Protein AF-A0A9E4HTD2-F1 (afdb_monomer_lite)

Secondary structure (DSSP, 8-state):
-------GGG-GGG--------PBPSSTT--SB--EEEES-SS-TT-EEEE-HHHHHHHHHTT-

Sequence (64 aa):
MKKHTIYTADIPFLRQEPLVEERTCAKPGCTENGDYKAPRSSRDVRDYIWFCLEHVREYNKSWN

pLDDT: mean 80.52, std 13.44, range [48.47, 95.0]

Radius of gyration: 19.6 Å; chains: 1; bounding box: 26×64×24 Å

Structure (mmCIF, N/CA/C/O backbone):
data_AF-A0A9E4HTD2-F1
#
_entry.id   AF-A0A9E4HTD2-F1
#
loop_
_atom_site.group_PDB
_atom_site.id
_atom_site.type_symbol
_atom_site.label_atom_id
_atom_site.label_alt_id
_atom_site.label_comp_id
_atom_site.label_asym_id
_atom_site.label_entity_id
_atom_site.label_seq_id
_atom_site.pdbx_PDB_ins_code
_atom_site.Cartn_x
_atom_site.Cartn_y
_atom_site.Cartn_z
_atom_site.occupancy
_atom_site.B_iso_or_equiv
_atom_site.auth_seq_id
_atom_site.auth_comp_id
_atom_site.auth_asym_id
_atom_site.auth_atom_id
_atom_site.pdbx_PDB_model_num
ATOM 1 N N . MET A 1 1 ? 3.505 50.738 5.919 1.00 49.22 1 MET A N 1
ATOM 2 C CA . MET A 1 1 ? 2.867 49.616 5.192 1.00 49.22 1 MET A CA 1
ATOM 3 C C . MET A 1 1 ? 3.047 48.359 6.036 1.00 49.22 1 MET A C 1
ATOM 5 O O . MET A 1 1 ? 4.161 47.858 6.124 1.00 49.22 1 MET A O 1
ATOM 9 N N . LYS A 1 2 ? 2.016 47.935 6.780 1.00 48.47 2 LYS A N 1
ATOM 10 C CA . LYS A 1 2 ? 2.113 46.768 7.674 1.00 48.47 2 LYS A CA 1
AT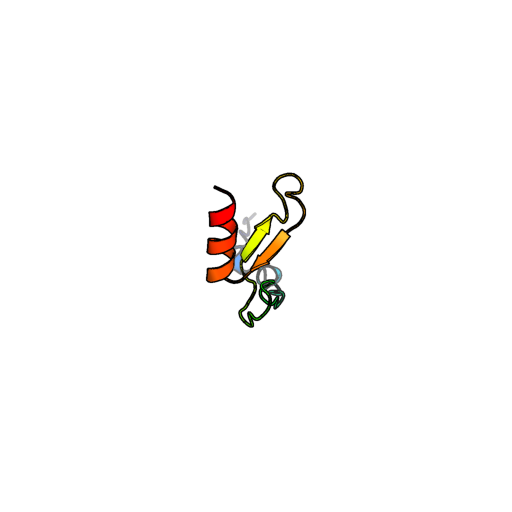OM 11 C C . LYS A 1 2 ? 2.015 45.509 6.813 1.00 48.47 2 LYS A C 1
ATOM 13 O O . LYS A 1 2 ? 1.016 45.321 6.128 1.00 48.47 2 LYS A O 1
ATOM 18 N N . LYS A 1 3 ? 3.076 44.704 6.793 1.00 53.44 3 LYS A N 1
ATOM 19 C CA . LYS A 1 3 ? 3.105 43.425 6.081 1.00 53.44 3 LYS A CA 1
ATOM 20 C C . LYS A 1 3 ? 2.157 42.486 6.826 1.00 53.44 3 LYS A C 1
ATOM 22 O O . LYS A 1 3 ? 2.461 42.086 7.945 1.00 53.44 3 LYS A O 1
ATOM 27 N N . HIS A 1 4 ? 0.983 42.224 6.261 1.00 62.88 4 HIS A N 1
ATOM 28 C CA . HIS A 1 4 ? 0.082 41.211 6.797 1.00 62.88 4 HIS A CA 1
ATOM 29 C C . HIS A 1 4 ? 0.662 39.843 6.445 1.00 62.88 4 HIS A C 1
ATOM 31 O O . HIS A 1 4 ? 0.572 39.390 5.307 1.00 62.88 4 HIS A O 1
ATOM 37 N N . THR A 1 5 ? 1.319 39.222 7.420 1.00 72.31 5 THR A N 1
ATOM 38 C CA . THR A 1 5 ? 1.733 37.824 7.340 1.00 72.31 5 THR A CA 1
ATOM 39 C C . THR A 1 5 ? 0.481 36.975 7.510 1.00 72.31 5 THR A C 1
ATOM 41 O O . THR A 1 5 ? -0.067 36.907 8.606 1.00 72.31 5 THR A O 1
ATOM 44 N N . ILE A 1 6 ? -0.008 36.386 6.421 1.00 69.94 6 ILE A N 1
ATOM 45 C CA . ILE A 1 6 ? -1.093 35.404 6.479 1.00 69.94 6 ILE A CA 1
ATOM 46 C C . ILE A 1 6 ? -0.452 34.071 6.867 1.00 69.94 6 ILE A C 1
ATOM 48 O O . ILE A 1 6 ? 0.468 33.612 6.186 1.00 69.94 6 ILE A O 1
ATOM 52 N N . TYR A 1 7 ? -0.877 33.490 7.989 1.00 70.38 7 TYR A N 1
ATOM 53 C CA . TYR A 1 7 ? -0.396 32.182 8.418 1.00 70.38 7 TYR A CA 1
ATOM 54 C C . TYR A 1 7 ? -1.108 31.095 7.612 1.00 70.38 7 TYR A C 1
ATOM 56 O O . TYR A 1 7 ? -2.278 31.215 7.259 1.00 70.38 7 TYR A O 1
ATOM 64 N N . THR A 1 8 ? -0.407 30.000 7.326 1.00 63.59 8 THR A N 1
ATOM 65 C CA . THR A 1 8 ? -0.934 28.860 6.556 1.00 63.59 8 THR A CA 1
ATOM 66 C C . THR A 1 8 ? -2.194 28.237 7.168 1.00 63.59 8 THR A C 1
ATOM 68 O O . THR A 1 8 ? -2.961 27.607 6.450 1.00 63.59 8 THR A O 1
ATOM 71 N N . ALA A 1 9 ? -2.458 28.447 8.459 1.00 63.88 9 ALA A N 1
ATOM 72 C CA . ALA A 1 9 ? -3.685 28.004 9.120 1.00 63.88 9 ALA A CA 1
ATOM 73 C C . ALA A 1 9 ? -4.948 28.803 8.718 1.00 63.88 9 ALA A C 1
ATOM 75 O O . ALA A 1 9 ? -6.051 28.289 8.883 1.00 63.88 9 ALA A O 1
ATOM 76 N N . ASP A 1 10 ? -4.803 30.014 8.162 1.00 67.38 10 ASP A N 1
ATOM 77 C CA . ASP A 1 10 ? -5.920 30.900 7.786 1.00 67.38 10 ASP A CA 1
ATOM 78 C C . ASP A 1 10 ? -6.434 30.663 6.351 1.00 67.38 10 ASP A C 1
ATOM 80 O O . ASP A 1 10 ? -7.355 31.345 5.900 1.00 67.38 10 ASP A O 1
ATOM 84 N N . ILE A 1 11 ? -5.848 29.714 5.606 1.00 72.44 11 ILE A N 1
ATOM 85 C CA . ILE A 1 11 ? -6.275 29.366 4.243 1.00 72.44 11 ILE A CA 1
ATOM 86 C C . ILE A 1 11 ? -7.179 28.120 4.303 1.00 72.44 11 ILE A C 1
ATOM 88 O O . ILE A 1 11 ? -6.668 26.996 4.309 1.00 72.44 11 ILE A O 1
ATOM 92 N N . PRO A 1 12 ? -8.521 28.276 4.299 1.00 63.97 12 PRO A N 1
ATOM 93 C CA . PRO A 1 12 ? -9.468 27.161 4.434 1.00 63.97 12 PRO A CA 1
ATOM 94 C C . PRO A 1 12 ? -9.348 26.080 3.346 1.00 63.97 12 PRO A C 1
ATOM 96 O O . PRO A 1 12 ? -9.797 24.957 3.547 1.00 63.97 12 PRO A O 1
ATOM 99 N N . PHE A 1 13 ? -8.705 26.378 2.214 1.00 60.78 13 PHE A N 1
ATOM 100 C CA . PHE A 1 13 ? -8.495 25.436 1.109 1.00 60.78 13 PHE A CA 1
ATOM 101 C C . PHE A 1 13 ? -7.410 24.377 1.373 1.00 60.78 13 PHE A C 1
ATOM 103 O O . PHE A 1 13 ? -7.357 23.377 0.666 1.00 60.78 13 PHE A O 1
ATOM 110 N N . LEU A 1 14 ? -6.542 24.562 2.376 1.00 66.19 14 LEU A N 1
ATOM 111 C CA . LEU A 1 14 ? -5.415 23.650 2.626 1.00 66.19 14 LEU A CA 1
ATOM 112 C C . LEU A 1 14 ? -5.804 22.360 3.361 1.00 66.19 14 LEU A C 1
ATOM 114 O O . LEU A 1 14 ? -4.983 21.456 3.494 1.00 66.19 14 LEU A O 1
ATOM 118 N N . ARG A 1 15 ? -7.056 22.242 3.811 1.00 63.44 15 ARG A N 1
ATOM 119 C CA . ARG A 1 15 ? -7.588 21.043 4.465 1.00 63.44 15 ARG A CA 1
ATOM 120 C C . ARG A 1 15 ? -8.326 20.166 3.455 1.00 63.44 15 ARG A C 1
ATOM 122 O O . ARG A 1 15 ? -9.509 19.890 3.606 1.00 63.44 15 ARG A O 1
ATOM 129 N N . GLN A 1 16 ? -7.647 19.785 2.380 1.00 68.25 16 GLN A N 1
ATOM 130 C CA . GLN A 1 16 ? -8.170 18.753 1.490 1.00 68.25 16 GLN A CA 1
ATOM 131 C C . GLN A 1 16 ? -7.798 17.409 2.096 1.00 68.25 16 GLN A C 1
ATOM 133 O O . GLN A 1 16 ? -6.642 16.995 2.030 1.00 68.25 16 GLN A O 1
ATOM 138 N N . GLU A 1 17 ? -8.763 16.759 2.745 1.00 66.31 17 GLU A N 1
ATOM 139 C CA . GLU A 1 17 ? -8.585 15.368 3.142 1.00 66.31 17 GLU A CA 1
ATOM 140 C C . GLU A 1 17 ? -8.463 14.541 1.857 1.00 66.31 17 GLU A C 1
ATOM 142 O O . GLU A 1 17 ? -9.348 14.624 0.997 1.00 66.31 17 GLU A O 1
ATOM 147 N N . PRO A 1 18 ? -7.343 13.825 1.652 1.00 67.38 18 PRO A N 1
ATOM 148 C CA . PRO A 1 18 ? -7.182 13.025 0.455 1.00 67.38 18 PRO A CA 1
ATOM 149 C C . PRO A 1 18 ? -8.292 11.979 0.446 1.00 67.38 18 PRO A C 1
ATOM 151 O O . PRO A 1 18 ? -8.496 11.281 1.438 1.00 67.38 18 PRO A O 1
ATOM 154 N N . LEU A 1 19 ? -9.013 11.884 -0.671 1.00 61.91 19 LEU A N 1
ATOM 155 C CA . LEU A 1 19 ? -9.952 10.796 -0.914 1.00 61.91 19 LEU A CA 1
ATOM 156 C C . LEU A 1 19 ? -9.121 9.514 -0.975 1.00 61.91 19 LEU A C 1
ATOM 158 O O . LEU A 1 19 ? -8.525 9.198 -2.004 1.00 61.91 19 LEU A O 1
ATOM 162 N N . VAL A 1 20 ? -8.990 8.842 0.168 1.00 62.50 20 VAL A N 1
ATOM 163 C CA . VAL A 1 20 ? -8.315 7.553 0.261 1.00 62.50 20 VAL A CA 1
ATOM 164 C C . VAL A 1 20 ? -9.164 6.594 -0.554 1.00 62.50 20 VAL A C 1
ATOM 166 O O . VAL A 1 20 ? -10.285 6.268 -0.181 1.00 62.50 20 VAL A O 1
ATOM 169 N N . GLU A 1 21 ? -8.669 6.224 -1.730 1.00 68.94 21 GLU A N 1
ATOM 170 C CA . GLU A 1 21 ? -9.329 5.222 -2.551 1.00 68.94 21 GLU A CA 1
ATOM 171 C C . GLU A 1 21 ? -9.335 3.907 -1.768 1.00 68.94 21 GLU A C 1
ATOM 173 O O . GLU A 1 21 ? -8.279 3.303 -1.568 1.00 68.94 21 GLU A O 1
ATOM 178 N N . GLU A 1 22 ? -10.516 3.487 -1.310 1.00 71.00 22 GLU A N 1
ATOM 179 C CA . GLU A 1 22 ? -10.734 2.209 -0.635 1.00 71.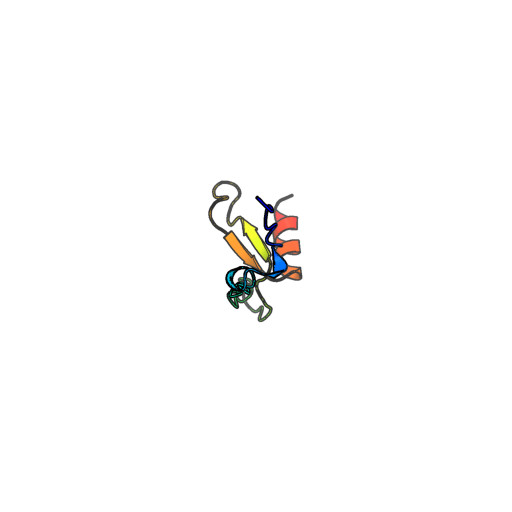00 22 GLU A CA 1
ATOM 180 C C . GLU A 1 22 ? -10.469 1.076 -1.632 1.00 71.00 22 GLU A C 1
ATOM 182 O O . GLU A 1 22 ? -11.327 0.654 -2.409 1.00 71.00 22 GLU A O 1
ATOM 187 N N . ARG A 1 23 ? -9.215 0.631 -1.668 1.00 85.69 23 ARG A N 1
ATOM 188 C CA . ARG A 1 23 ? -8.752 -0.478 -2.495 1.00 85.69 23 ARG A CA 1
ATOM 189 C C . ARG A 1 23 ? -8.665 -1.721 -1.631 1.00 85.69 23 ARG A C 1
ATOM 191 O O . ARG A 1 23 ? -8.211 -1.659 -0.495 1.00 85.69 23 ARG A O 1
ATOM 198 N N . THR A 1 24 ? -9.027 -2.870 -2.184 1.00 91.75 24 THR A N 1
ATOM 199 C CA . THR A 1 24 ? -8.795 -4.163 -1.536 1.00 91.75 24 THR A CA 1
ATOM 200 C C . THR A 1 24 ? -7.416 -4.702 -1.894 1.00 91.75 24 THR A C 1
ATOM 202 O O . THR A 1 24 ? -6.869 -4.413 -2.962 1.00 91.75 24 THR A O 1
ATOM 205 N N . CYS A 1 25 ? -6.862 -5.531 -1.018 1.00 94.31 25 CYS A N 1
ATOM 206 C CA . CYS A 1 25 ? -5.646 -6.278 -1.294 1.00 94.31 25 CYS A CA 1
ATOM 207 C C . CYS A 1 25 ? -5.787 -7.108 -2.583 1.00 94.31 25 CYS A C 1
ATOM 209 O O . CYS A 1 25 ? -6.768 -7.821 -2.777 1.00 94.31 25 CYS A O 1
ATOM 211 N N . ALA A 1 26 ? -4.778 -7.063 -3.453 1.00 92.25 26 ALA A N 1
ATOM 212 C CA . ALA A 1 26 ? -4.770 -7.818 -4.704 1.00 92.25 26 ALA A CA 1
ATOM 213 C C . ALA A 1 26 ? -4.503 -9.326 -4.528 1.00 92.25 26 ALA A C 1
ATOM 215 O O . ALA A 1 26 ? -4.558 -10.077 -5.504 1.00 92.25 26 ALA A O 1
ATOM 216 N N . LYS A 1 27 ? -4.183 -9.795 -3.313 1.00 91.12 27 LYS A N 1
ATOM 217 C CA . LYS A 1 27 ? -3.986 -11.227 -3.056 1.00 91.12 27 LYS A CA 1
ATOM 218 C C . LYS A 1 27 ? -5.333 -11.961 -3.186 1.00 91.12 27 LYS A C 1
ATOM 220 O O . LYS A 1 27 ? -6.294 -11.573 -2.520 1.00 91.12 27 LYS A O 1
ATOM 225 N N . PRO A 1 28 ? -5.409 -13.061 -3.958 1.00 91.12 28 PRO A N 1
ATOM 226 C CA . PRO A 1 28 ? -6.622 -13.868 -4.036 1.00 91.12 28 PRO A CA 1
ATOM 227 C C . PRO A 1 28 ? -7.009 -14.406 -2.653 1.00 91.12 28 PRO A C 1
ATOM 229 O O . PRO A 1 28 ? -6.193 -15.022 -1.969 1.00 91.12 28 PRO A O 1
ATOM 232 N N . GLY A 1 29 ? -8.259 -14.168 -2.254 1.00 92.38 29 GLY A N 1
ATOM 233 C CA . GLY A 1 29 ? -8.799 -14.600 -0.962 1.00 92.38 29 GLY A CA 1
ATOM 234 C C . GLY A 1 29 ? -8.516 -13.657 0.211 1.00 92.38 29 GLY A C 1
ATOM 235 O O . GLY A 1 29 ? -8.930 -13.958 1.325 1.00 92.38 29 GLY A O 1
ATOM 236 N N . CYS A 1 30 ? -7.848 -12.522 -0.010 1.00 92.69 30 CYS A N 1
ATOM 237 C CA . CYS A 1 30 ? -7.661 -11.501 1.016 1.00 92.69 30 CYS A CA 1
ATOM 238 C C . CYS A 1 30 ? -8.760 -10.433 0.915 1.00 92.69 30 CYS A C 1
ATOM 240 O O . CYS A 1 30 ? -9.016 -9.904 -0.163 1.00 92.69 30 CYS A O 1
ATOM 242 N N . THR A 1 31 ? -9.391 -10.103 2.043 1.00 90.81 31 THR A N 1
ATOM 243 C CA . THR A 1 31 ? -10.417 -9.047 2.158 1.00 90.81 31 THR A CA 1
ATOM 244 C C . THR A 1 31 ? -9.915 -7.812 2.905 1.00 90.81 31 THR A C 1
ATOM 246 O O . THR A 1 31 ? -10.710 -6.963 3.295 1.00 90.81 31 THR A O 1
ATOM 249 N N . GLU A 1 32 ? -8.609 -7.716 3.148 1.00 92.31 32 GLU A N 1
ATOM 250 C CA . GLU A 1 32 ? -8.011 -6.567 3.828 1.00 92.31 32 GLU A CA 1
ATOM 251 C C . GLU A 1 32 ? -7.849 -5.357 2.899 1.00 92.31 32 GLU A C 1
ATOM 253 O O . GLU A 1 32 ? -7.824 -5.490 1.669 1.00 92.31 32 GLU A O 1
ATOM 258 N N . ASN A 1 33 ? -7.678 -4.178 3.502 1.00 92.50 33 ASN A N 1
ATOM 259 C CA . ASN A 1 33 ? -7.406 -2.943 2.773 1.00 92.50 33 ASN A CA 1
ATOM 260 C C . ASN A 1 33 ? -6.019 -2.967 2.119 1.00 92.50 33 ASN A C 1
ATOM 262 O O . ASN A 1 33 ? -5.012 -3.388 2.695 1.00 92.50 33 ASN A O 1
ATOM 266 N N . GLY A 1 34 ? -5.990 -2.529 0.867 1.00 93.38 34 GLY A N 1
ATOM 267 C CA . GLY A 1 34 ? -4.808 -2.382 0.039 1.00 93.38 34 GLY A CA 1
ATOM 268 C C . GLY A 1 34 ? -4.181 -1.008 0.224 1.00 93.38 34 GLY A C 1
ATOM 269 O O . GLY A 1 34 ? -4.251 -0.189 -0.685 1.00 93.38 34 GLY A O 1
ATOM 270 N N . ASP A 1 35 ? -3.556 -0.769 1.377 1.00 91.62 35 ASP A N 1
ATOM 271 C CA . ASP A 1 35 ? -2.916 0.519 1.698 1.00 91.62 35 ASP A CA 1
ATOM 272 C C . ASP A 1 35 ? -1.485 0.639 1.144 1.00 91.62 35 ASP A C 1
ATOM 274 O O . ASP A 1 35 ? -0.924 1.734 1.043 1.00 91.62 35 ASP A O 1
ATOM 278 N N . TYR A 1 36 ? -0.866 -0.486 0.772 1.00 92.19 36 TYR A N 1
ATOM 279 C CA . TYR A 1 36 ? 0.545 -0.547 0.403 1.00 92.19 36 TYR A CA 1
ATOM 280 C C . TYR A 1 36 ? 0.727 -0.913 -1.065 1.00 92.19 36 TYR A C 1
ATOM 282 O O . TYR A 1 36 ? 0.256 -1.949 -1.528 1.00 92.19 36 TYR A O 1
ATOM 290 N N . LYS A 1 37 ? 1.477 -0.092 -1.801 1.00 91.69 37 LYS A N 1
ATOM 291 C CA . LYS A 1 37 ? 1.823 -0.357 -3.202 1.00 91.69 37 LYS A CA 1
ATOM 292 C C . LYS A 1 37 ? 3.121 -1.159 -3.331 1.00 91.69 37 LYS A C 1
ATOM 294 O O . LYS A 1 37 ? 4.101 -0.868 -2.647 1.00 91.69 37 LYS A O 1
ATOM 299 N N . ALA A 1 38 ? 3.148 -2.100 -4.266 1.00 91.94 38 ALA A N 1
ATOM 300 C CA . ALA A 1 38 ? 4.336 -2.834 -4.694 1.00 91.94 38 ALA A CA 1
ATOM 301 C C . ALA A 1 38 ? 4.491 -2.760 -6.223 1.00 91.94 38 ALA A C 1
ATOM 303 O O . ALA A 1 38 ? 3.476 -2.724 -6.923 1.00 91.94 38 ALA A O 1
ATOM 304 N N . PRO A 1 39 ? 5.722 -2.723 -6.765 1.00 91.38 39 PRO A N 1
ATOM 305 C CA . PRO A 1 39 ? 5.937 -2.775 -8.209 1.00 91.38 39 PRO A CA 1
ATOM 306 C C . PRO A 1 39 ? 5.465 -4.122 -8.762 1.00 91.38 39 PRO A C 1
ATOM 308 O O . PRO A 1 39 ? 5.718 -5.157 -8.159 1.00 91.38 39 PRO A O 1
ATOM 311 N N . ARG A 1 40 ? 4.803 -4.129 -9.919 1.00 88.44 40 ARG A N 1
ATOM 312 C CA . ARG A 1 40 ? 4.292 -5.358 -10.549 1.00 88.44 40 ARG A CA 1
ATOM 313 C C . ARG A 1 40 ? 5.406 -6.282 -11.050 1.00 88.44 40 ARG A C 1
ATOM 315 O O . ARG A 1 40 ? 5.230 -7.498 -11.075 1.00 88.44 40 ARG A O 1
ATOM 322 N N . SER A 1 41 ? 6.511 -5.707 -11.517 1.00 83.31 41 SER A N 1
ATOM 323 C CA . SER A 1 41 ? 7.641 -6.413 -12.126 1.00 83.31 41 SER A CA 1
ATOM 324 C C . SER A 1 41 ? 8.908 -5.575 -11.997 1.00 83.31 41 SER A C 1
ATOM 326 O O . SER A 1 41 ? 8.840 -4.346 -11.958 1.00 83.31 41 SER A O 1
ATOM 328 N N . SER A 1 42 ? 10.075 -6.220 -11.926 1.00 79.69 42 SER A N 1
ATOM 329 C CA . SER A 1 42 ? 11.362 -5.523 -11.780 1.00 79.69 42 SER A CA 1
ATOM 330 C C . SER A 1 42 ? 11.715 -4.667 -12.990 1.00 79.69 42 SER A C 1
ATOM 332 O O . SER A 1 42 ? 12.462 -3.699 -12.867 1.00 79.69 42 SER A O 1
ATOM 334 N N . ARG A 1 43 ? 11.149 -5.001 -14.154 1.00 82.00 43 ARG A N 1
ATOM 335 C CA . ARG A 1 43 ? 11.299 -4.232 -15.394 1.00 82.00 43 ARG A CA 1
ATOM 336 C C . ARG A 1 43 ? 10.283 -3.096 -15.510 1.00 82.00 43 ARG A C 1
ATOM 338 O O . ARG A 1 43 ? 10.616 -2.053 -16.062 1.00 82.00 43 ARG A O 1
ATOM 345 N N . ASP A 1 44 ? 9.094 -3.270 -14.933 1.00 76.12 44 ASP A N 1
ATOM 346 C CA . ASP A 1 44 ? 7.963 -2.346 -15.065 1.00 76.12 44 ASP A CA 1
ATOM 347 C C . ASP A 1 44 ? 7.598 -1.727 -13.710 1.00 76.12 44 ASP A C 1
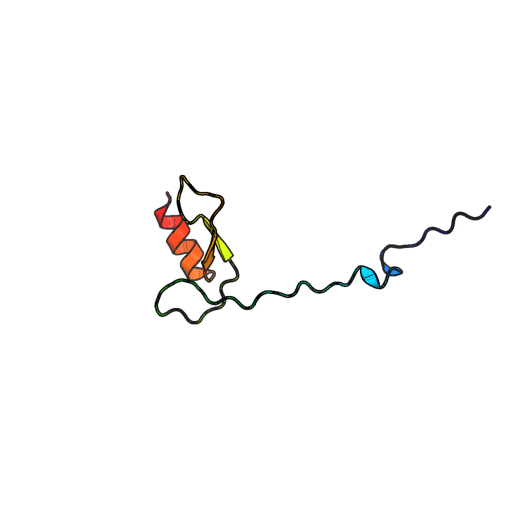ATOM 349 O O . ASP A 1 44 ? 6.551 -1.989 -13.121 1.00 76.12 44 ASP A O 1
ATOM 353 N N . VAL A 1 45 ? 8.478 -0.853 -13.215 1.00 80.62 45 VAL A N 1
ATOM 354 C CA . VAL A 1 45 ? 8.303 -0.117 -11.944 1.00 80.62 45 VAL A CA 1
ATOM 355 C C . VAL A 1 45 ? 7.216 0.965 -11.991 1.00 80.62 45 VAL A C 1
ATOM 357 O O . VAL A 1 45 ? 6.973 1.645 -10.998 1.00 80.62 45 VAL A O 1
ATOM 360 N N . ARG A 1 46 ? 6.591 1.179 -13.154 1.00 84.25 46 ARG A N 1
ATOM 361 C CA . ARG A 1 46 ? 5.497 2.148 -13.320 1.00 84.25 46 ARG A CA 1
ATOM 362 C C . ARG A 1 46 ? 4.134 1.552 -12.985 1.00 84.25 46 ARG A C 1
ATOM 364 O O . ARG A 1 46 ? 3.229 2.314 -12.655 1.00 84.25 46 ARG A O 1
ATOM 371 N N . ASP A 1 47 ? 4.019 0.227 -13.024 1.00 88.56 47 ASP A N 1
ATOM 372 C CA . ASP A 1 47 ? 2.802 -0.482 -12.661 1.00 88.56 47 ASP A CA 1
ATOM 373 C C . ASP A 1 47 ? 2.871 -0.915 -11.206 1.00 88.56 47 ASP A C 1
ATOM 375 O O . ASP A 1 47 ? 3.770 -1.650 -10.791 1.00 88.56 47 ASP A O 1
ATOM 379 N N . TYR A 1 48 ? 1.889 -0.467 -10.433 1.00 90.19 48 TYR A N 1
ATOM 380 C CA . TYR A 1 48 ? 1.790 -0.769 -9.016 1.00 90.19 48 TYR A CA 1
ATOM 381 C C . TYR A 1 48 ? 0.588 -1.661 -8.737 1.00 90.19 48 TYR A C 1
ATOM 383 O O . TYR A 1 48 ? -0.496 -1.469 -9.289 1.00 90.19 48 TYR A O 1
ATOM 391 N N . ILE A 1 49 ? 0.786 -2.622 -7.843 1.00 90.88 49 ILE A N 1
ATOM 392 C CA . ILE A 1 49 ? -0.262 -3.467 -7.281 1.00 90.88 49 ILE A CA 1
ATOM 393 C C . ILE A 1 49 ? -0.429 -3.093 -5.810 1.00 90.88 49 ILE A C 1
ATOM 395 O O . ILE A 1 49 ? 0.557 -2.853 -5.113 1.00 90.88 49 ILE A O 1
ATOM 399 N N . TRP A 1 50 ? -1.675 -3.035 -5.348 1.00 93.19 50 TRP A N 1
ATOM 400 C CA . TRP A 1 50 ? -2.015 -2.701 -3.969 1.00 93.19 50 TRP A CA 1
ATOM 401 C C . TRP A 1 50 ? -2.204 -3.966 -3.132 1.00 93.19 50 TRP A C 1
ATOM 403 O O . TRP A 1 50 ? -2.889 -4.903 -3.539 1.00 93.19 50 TRP A O 1
ATOM 413 N N . PHE A 1 51 ? -1.598 -3.988 -1.954 1.00 94.50 51 PHE A N 1
ATOM 414 C CA . PHE A 1 51 ? -1.609 -5.096 -1.011 1.00 94.50 51 PHE A CA 1
ATOM 415 C C . PHE A 1 51 ? -1.837 -4.578 0.410 1.00 94.50 51 PHE A C 1
ATOM 417 O O . PHE A 1 51 ? -1.568 -3.415 0.717 1.00 94.50 51 PHE A O 1
ATOM 424 N N . CYS A 1 52 ? -2.302 -5.459 1.291 1.00 95.00 52 CYS A N 1
ATOM 425 C CA . CYS A 1 52 ? -2.271 -5.209 2.727 1.00 95.00 52 CYS A CA 1
ATOM 426 C C . CYS A 1 52 ? -0.839 -5.334 3.277 1.00 95.00 52 CYS A C 1
ATOM 428 O O . CYS A 1 52 ? 0.078 -5.802 2.589 1.00 95.00 52 CYS A O 1
ATOM 430 N N . LEU A 1 53 ? -0.648 -4.940 4.538 1.00 93.38 53 LEU A N 1
ATOM 431 C CA . LEU A 1 53 ? 0.658 -4.958 5.202 1.00 93.38 53 LEU A CA 1
ATOM 432 C C . LEU A 1 53 ? 1.309 -6.350 5.211 1.00 93.38 53 LEU A C 1
ATOM 434 O O . LEU A 1 53 ? 2.528 -6.461 5.066 1.00 93.38 53 LEU A O 1
ATOM 438 N N . GLU A 1 54 ? 0.522 -7.409 5.392 1.00 94.19 54 GLU A N 1
ATOM 439 C CA . GLU A 1 54 ? 1.042 -8.779 5.396 1.00 94.19 54 GLU A CA 1
ATOM 440 C C . GLU A 1 54 ? 1.533 -9.185 4.003 1.00 94.19 54 GLU A C 1
ATOM 442 O O . GLU A 1 54 ? 2.692 -9.576 3.829 1.00 94.19 54 GLU A O 1
ATOM 447 N N . HIS A 1 55 ? 0.693 -8.987 2.988 1.00 94.44 55 HIS A N 1
ATOM 448 C CA . HIS A 1 55 ? 0.985 -9.426 1.629 1.00 94.44 55 HIS A CA 1
ATOM 449 C C . HIS A 1 55 ? 2.075 -8.607 0.945 1.00 94.44 55 HIS A 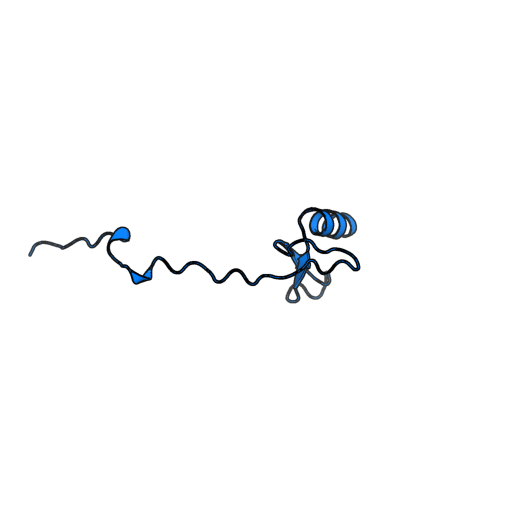C 1
ATOM 451 O O . HIS A 1 55 ? 2.877 -9.182 0.213 1.00 94.44 55 HIS A O 1
ATOM 457 N N . VAL A 1 56 ? 2.176 -7.297 1.197 1.00 93.81 56 VAL A N 1
ATOM 458 C CA . VAL A 1 56 ? 3.274 -6.492 0.637 1.00 93.81 56 VAL A CA 1
ATOM 459 C C . VAL A 1 56 ? 4.631 -6.954 1.172 1.00 93.81 56 VAL A C 1
ATOM 461 O O . VAL A 1 56 ? 5.626 -6.932 0.452 1.00 93.81 56 VAL A O 1
ATOM 464 N N . ARG A 1 57 ? 4.688 -7.416 2.429 1.00 93.31 57 ARG A N 1
ATOM 465 C CA . ARG A 1 57 ? 5.914 -7.951 3.031 1.00 93.31 57 ARG A CA 1
ATOM 466 C C . ARG A 1 57 ? 6.284 -9.298 2.427 1.00 93.31 57 ARG A C 1
ATOM 468 O O . ARG A 1 57 ? 7.455 -9.501 2.129 1.00 93.31 57 ARG A O 1
ATOM 475 N N . GLU A 1 58 ? 5.324 -10.205 2.248 1.00 92.94 58 GLU A N 1
ATOM 476 C CA . GLU A 1 58 ? 5.555 -11.473 1.539 1.00 92.94 58 GLU A CA 1
ATOM 477 C C . GLU A 1 58 ? 6.005 -11.235 0.096 1.00 92.94 58 GLU A C 1
ATOM 479 O O . GLU A 1 58 ? 6.985 -11.833 -0.343 1.00 92.94 58 GLU A O 1
ATOM 484 N N . TYR A 1 59 ? 5.334 -10.317 -0.604 1.00 91.75 59 TYR A N 1
ATOM 485 C CA . TYR A 1 59 ? 5.678 -9.930 -1.963 1.00 91.75 59 TYR A CA 1
ATOM 486 C C . TYR A 1 59 ? 7.107 -9.389 -2.011 1.00 91.75 59 TYR A C 1
ATOM 488 O O . TYR A 1 59 ? 7.944 -9.960 -2.687 1.00 91.75 59 TYR A O 1
ATO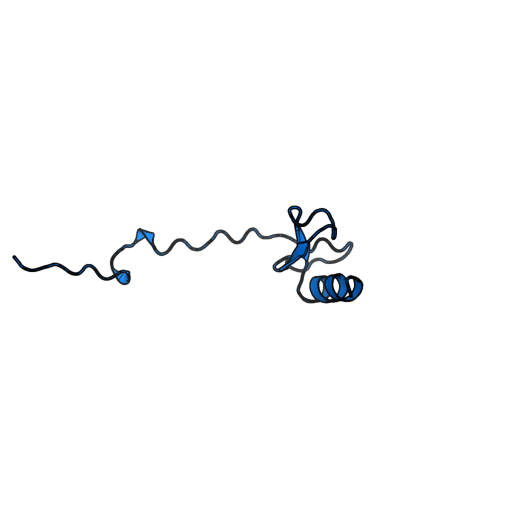M 496 N N . ASN A 1 60 ? 7.457 -8.381 -1.211 1.00 88.19 60 ASN A N 1
ATOM 497 C CA . ASN A 1 60 ? 8.812 -7.820 -1.212 1.00 88.19 60 ASN A CA 1
ATOM 498 C C . ASN A 1 60 ? 9.892 -8.820 -0.760 1.00 88.19 60 ASN A C 1
ATOM 500 O O . ASN A 1 60 ? 11.038 -8.705 -1.185 1.00 88.19 60 ASN A O 1
ATOM 504 N N . LYS A 1 61 ? 9.559 -9.815 0.074 1.00 88.94 61 LYS A N 1
ATOM 505 C CA . LYS A 1 61 ? 10.495 -10.895 0.432 1.00 88.94 61 LYS A CA 1
ATOM 506 C C . LYS A 1 61 ? 10.854 -11.775 -0.763 1.00 88.94 61 LYS A C 1
ATOM 508 O O . LYS A 1 61 ? 11.981 -12.249 -0.813 1.00 88.94 61 LYS A O 1
ATOM 513 N N . SER A 1 62 ? 9.938 -11.984 -1.712 1.00 84.50 62 SER A N 1
ATOM 514 C CA . SER A 1 62 ? 10.216 -12.777 -2.918 1.00 84.50 62 SER A CA 1
ATOM 515 C C . SER A 1 62 ? 11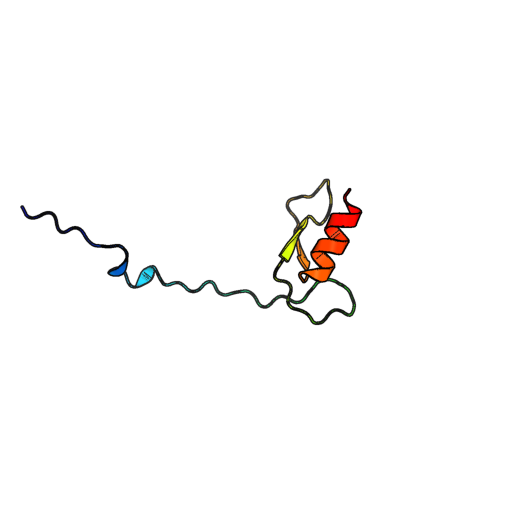.069 -12.035 -3.953 1.00 84.50 62 SER A C 1
ATOM 517 O O . SER A 1 62 ? 11.361 -12.595 -5.004 1.00 84.50 62 SER A O 1
ATOM 519 N N . TRP A 1 63 ? 11.397 -10.766 -3.696 1.00 77.00 63 TRP A N 1
ATOM 520 C CA . TRP A 1 63 ? 12.209 -9.916 -4.569 1.00 77.00 63 TRP A CA 1
ATOM 521 C C . TRP A 1 63 ? 13.672 -9.802 -4.135 1.00 77.00 63 TRP A C 1
ATOM 523 O O . TRP A 1 63 ? 14.443 -9.142 -4.833 1.00 77.00 63 TRP A O 1
ATOM 533 N N . ASN A 1 64 ? 14.035 -10.401 -2.997 1.00 60.47 64 ASN A N 1
ATOM 534 C CA . ASN A 1 64 ? 15.433 -10.575 -2.605 1.00 60.47 64 ASN A CA 1
ATOM 535 C C . ASN A 1 64 ? 16.056 -11.730 -3.397 1.00 60.47 64 ASN A C 1
ATOM 537 O O . ASN A 1 64 ? 15.373 -12.774 -3.510 1.00 60.47 64 ASN A O 1
#

Foldseek 3Di:
DDPPDDDPVNPPVVPDDPPPPQDAAPDPPGRDTQPDWDQPDPVGNVDIGTHDPVVNVVVVVVVD